Protein AF-A0AAP6DAX1-F1 (afdb_monomer_lite)

pLDDT: mean 90.29, std 10.76, range [47.38, 98.38]

Secondary structure (DSSP, 8-state):
-----EEE---B-TTSPBP-EEEEETTEEEEE--EEEPPTT--HHHH--

Structure (mmCIF, N/CA/C/O backbone):
data_AF-A0AAP6DAX1-F1
#
_entry.id   AF-A0AAP6DAX1-F1
#
loop_
_atom_site.group_PDB
_atom_site.id
_atom_site.type_symbol
_atom_site.label_atom_id
_atom_site.label_alt_id
_atom_site.label_comp_id
_atom_site.label_asym_id
_atom_site.label_entity_id
_atom_site.label_seq_id
_atom_site.pdbx_PDB_ins_code
_atom_site.Cartn_x
_atom_site.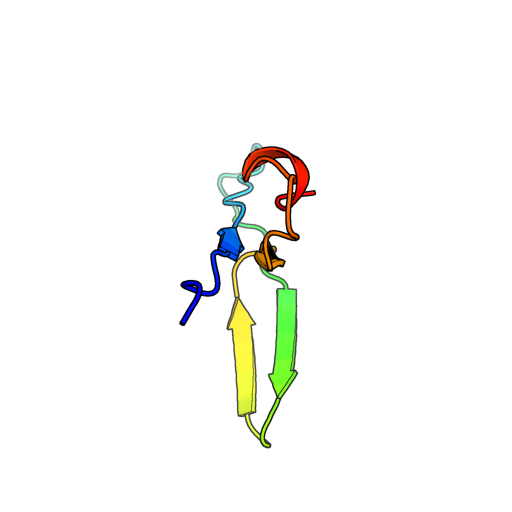Cartn_y
_atom_site.Cartn_z
_atom_site.occupancy
_atom_site.B_iso_or_equiv
_atom_site.auth_seq_id
_atom_site.auth_comp_id
_atom_site.auth_asym_id
_atom_site.auth_atom_id
_atom_site.pdbx_PDB_model_num
ATOM 1 N N . MET A 1 1 ? 17.445 -14.618 -5.156 1.00 47.38 1 MET A N 1
ATOM 2 C CA . MET A 1 1 ? 16.260 -13.785 -5.455 1.00 47.38 1 MET A CA 1
ATOM 3 C C . MET A 1 1 ? 15.814 -13.143 -4.155 1.00 47.38 1 MET A C 1
ATOM 5 O O . MET A 1 1 ? 15.432 -13.878 -3.256 1.00 47.38 1 MET A O 1
ATOM 9 N N . GLN A 1 2 ? 15.932 -11.822 -4.011 1.00 57.34 2 GLN A N 1
ATOM 10 C CA . GLN A 1 2 ? 15.277 -11.120 -2.902 1.00 57.34 2 GLN A CA 1
ATOM 11 C C . GLN A 1 2 ? 13.768 -11.100 -3.170 1.00 57.34 2 GLN A C 1
ATOM 13 O O . GLN A 1 2 ? 13.344 -10.840 -4.296 1.00 57.34 2 GLN A O 1
ATOM 18 N N . LEU A 1 3 ? 12.968 -11.435 -2.158 1.00 62.22 3 LEU A N 1
ATOM 19 C CA . LEU A 1 3 ? 11.518 -11.271 -2.209 1.00 62.22 3 LEU A CA 1
ATOM 20 C C . LEU A 1 3 ? 11.215 -9.773 -2.320 1.00 62.22 3 LEU A C 1
ATOM 22 O O . LEU A 1 3 ? 11.692 -8.993 -1.500 1.00 62.22 3 LEU A O 1
ATOM 26 N N . LEU A 1 4 ? 10.435 -9.373 -3.326 1.00 77.94 4 LEU A N 1
ATOM 27 C CA . LEU A 1 4 ? 9.918 -8.009 -3.420 1.00 77.94 4 LEU A CA 1
ATOM 28 C C . LEU A 1 4 ? 8.896 -7.813 -2.299 1.00 77.94 4 LEU A C 1
ATOM 30 O O . LEU A 1 4 ? 7.751 -8.255 -2.406 1.00 77.94 4 LEU A O 1
ATOM 34 N N . GLN A 1 5 ? 9.324 -7.190 -1.206 1.00 89.88 5 GLN A N 1
ATOM 35 C CA . GLN A 1 5 ? 8.440 -6.838 -0.108 1.00 89.88 5 GLN A CA 1
ATOM 36 C C . GLN A 1 5 ? 7.634 -5.588 -0.481 1.00 89.88 5 GLN A C 1
ATOM 38 O O . GLN A 1 5 ? 8.116 -4.691 -1.174 1.00 89.88 5 GLN A O 1
ATOM 43 N N . ARG A 1 6 ? 6.373 -5.544 -0.053 1.00 91.81 6 ARG A N 1
ATOM 44 C CA . ARG A 1 6 ? 5.481 -4.397 -0.236 1.00 91.81 6 ARG A CA 1
ATOM 45 C C . ARG A 1 6 ? 4.816 -4.056 1.083 1.00 91.81 6 ARG A C 1
ATOM 47 O O . ARG A 1 6 ? 4.593 -4.945 1.904 1.00 91.81 6 ARG A O 1
ATOM 54 N N . ALA A 1 7 ? 4.460 -2.792 1.239 1.00 92.75 7 ALA A N 1
ATOM 55 C CA . ALA A 1 7 ? 3.649 -2.320 2.345 1.00 92.75 7 ALA A CA 1
ATOM 56 C C . ALA A 1 7 ? 2.384 -1.644 1.806 1.00 92.75 7 ALA A C 1
ATOM 58 O O . ALA A 1 7 ? 2.420 -0.991 0.761 1.00 92.75 7 ALA A O 1
ATOM 59 N N . SER A 1 8 ? 1.265 -1.826 2.504 1.00 93.75 8 SER A N 1
ATOM 60 C CA . SER A 1 8 ? -0.026 -1.225 2.164 1.00 93.75 8 SER A CA 1
ATOM 61 C C . SER A 1 8 ? -0.684 -0.646 3.406 1.00 93.75 8 SER A C 1
ATOM 63 O O . SER A 1 8 ? -0.532 -1.183 4.50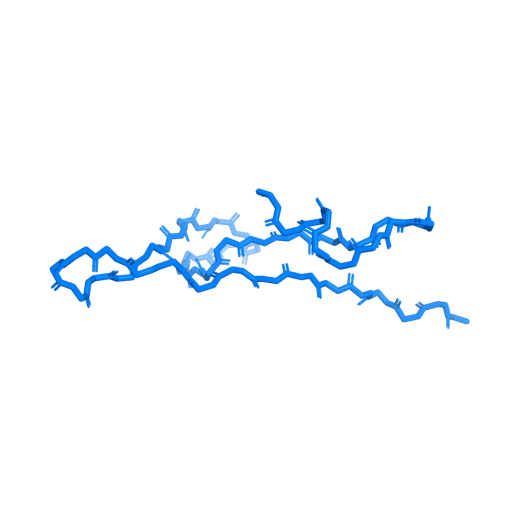3 1.00 93.75 8 SER A O 1
ATOM 65 N N . LEU A 1 9 ? -1.435 0.434 3.212 1.00 93.00 9 LEU A N 1
ATOM 66 C CA . LEU A 1 9 ? -2.146 1.153 4.259 1.00 93.00 9 LEU A CA 1
ATOM 67 C C . LEU A 1 9 ? -3.650 0.925 4.160 1.00 93.00 9 LEU A C 1
ATOM 69 O O . LEU A 1 9 ? -4.246 1.111 3.102 1.00 93.00 9 LEU A O 1
ATOM 73 N N . ILE A 1 10 ? -4.273 0.613 5.294 1.00 95.31 10 ILE A N 1
ATOM 74 C CA . ILE A 1 10 ? -5.724 0.696 5.453 1.00 95.31 10 ILE A CA 1
ATOM 75 C C . ILE A 1 10 ? -6.006 1.959 6.257 1.00 95.31 10 ILE A C 1
ATOM 77 O O . ILE A 1 10 ? -5.783 1.998 7.466 1.00 95.31 10 ILE A O 1
ATOM 81 N N . LEU A 1 11 ? -6.466 3.000 5.570 1.00 95.06 11 LEU A N 1
ATOM 82 C CA . LEU A 1 11 ? -6.864 4.256 6.195 1.00 95.06 11 LEU A CA 1
ATOM 83 C C . LEU A 1 11 ? -8.382 4.300 6.292 1.00 95.06 11 LEU A C 1
ATOM 85 O O . LEU A 1 11 ? -9.069 4.156 5.281 1.00 95.06 11 LEU A O 1
ATOM 89 N N . VAL A 1 12 ? -8.867 4.496 7.516 1.00 97.75 12 VAL A N 1
ATOM 90 C CA . VAL A 1 12 ? -10.288 4.600 7.844 1.00 97.75 12 VAL A CA 1
ATOM 91 C C . VAL A 1 12 ? -10.540 5.992 8.409 1.00 97.75 12 VAL A C 1
ATOM 93 O O . VAL A 1 12 ? -9.838 6.410 9.332 1.00 97.75 12 VAL A O 1
ATOM 96 N N . ASN A 1 13 ? -11.513 6.720 7.866 1.00 97.50 13 ASN A N 1
ATOM 97 C CA . ASN A 1 13 ? -11.915 8.011 8.429 1.00 97.50 13 ASN A CA 1
ATOM 98 C C . ASN A 1 13 ? -12.949 7.845 9.563 1.00 97.50 13 ASN A C 1
ATOM 100 O O . ASN A 1 13 ? -13.403 6.742 9.876 1.00 97.50 13 ASN A O 1
ATOM 104 N N . HIS A 1 14 ? -13.350 8.953 10.192 1.00 98.06 14 HIS A N 1
ATOM 105 C CA . HIS A 1 14 ? -14.339 8.936 11.279 1.00 98.06 14 HIS A CA 1
ATOM 106 C C . HIS A 1 14 ? -15.733 8.458 10.839 1.00 98.06 14 HIS A C 1
ATOM 108 O O . HIS A 1 14 ? -16.532 8.052 11.678 1.00 98.06 14 HIS A O 1
ATOM 114 N N . GLN A 1 15 ? -16.012 8.488 9.536 1.00 98.38 15 GLN A N 1
ATOM 115 C CA . GLN A 1 15 ? -17.249 8.028 8.913 1.00 98.38 15 GLN A CA 1
ATOM 116 C C . GLN A 1 15 ? -17.201 6.542 8.513 1.00 98.38 15 GLN A C 1
ATOM 118 O O . GLN A 1 15 ? -18.147 6.056 7.905 1.00 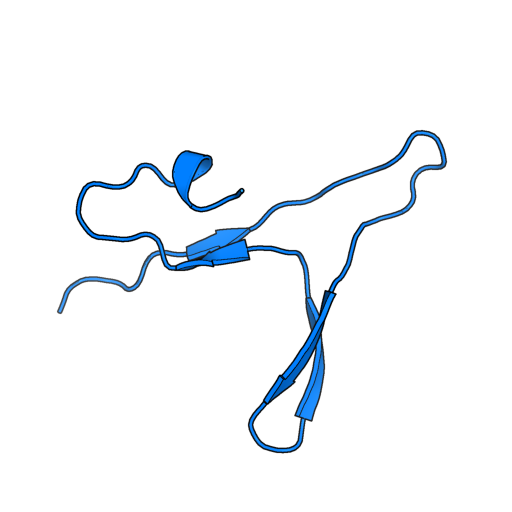98.38 15 GLN A O 1
ATOM 123 N N . GLN A 1 16 ? -16.144 5.807 8.887 1.00 97.44 16 GLN A N 1
ATOM 124 C CA . GLN A 1 16 ? -15.925 4.397 8.527 1.00 97.44 16 GLN A CA 1
ATOM 125 C C . GLN A 1 16 ? -15.720 4.152 7.022 1.00 97.44 16 GLN A C 1
ATOM 127 O O . GLN A 1 16 ? -15.966 3.056 6.521 1.00 97.44 16 GLN A O 1
ATOM 132 N N . GLU A 1 17 ? -15.229 5.152 6.296 1.00 98.25 17 GLU A N 1
ATOM 133 C CA . GLU A 1 17 ? -14.900 5.040 4.876 1.00 98.25 17 GLU A CA 1
ATOM 134 C C . GLU A 1 17 ? -13.418 4.694 4.691 1.00 98.25 17 GLU A C 1
ATOM 136 O O . GLU A 1 17 ? -12.570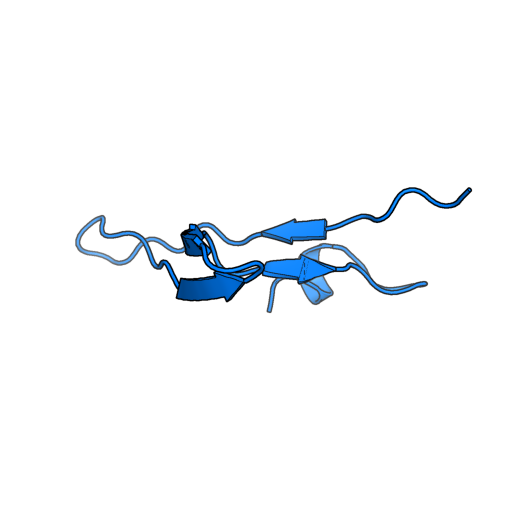 5.077 5.500 1.00 98.25 17 GLU A O 1
ATOM 141 N N . LEU A 1 18 ? -13.103 3.978 3.608 1.00 97.88 18 LEU A N 1
ATOM 142 C CA . LEU A 1 18 ? -11.750 3.527 3.274 1.00 97.88 18 LEU A CA 1
ATOM 143 C C . LEU A 1 18 ? -11.115 4.413 2.201 1.00 97.88 18 LEU A C 1
ATOM 145 O O . LEU A 1 18 ? -11.739 4.679 1.173 1.00 97.88 18 LEU A O 1
ATOM 149 N N . LEU A 1 19 ? -9.844 4.788 2.379 1.00 97.00 19 LEU A N 1
ATOM 150 C CA . LEU A 1 19 ? -9.074 5.401 1.294 1.00 97.00 19 LEU A CA 1
ATOM 151 C C . LEU A 1 19 ? -8.627 4.338 0.284 1.00 97.00 19 LEU A C 1
ATOM 153 O O . LEU A 1 19 ? -7.934 3.382 0.636 1.00 97.00 19 LEU A O 1
ATOM 157 N N . LEU A 1 20 ? -8.954 4.562 -0.988 1.00 97.31 20 LEU A N 1
ATOM 158 C CA . LEU A 1 20 ? -8.443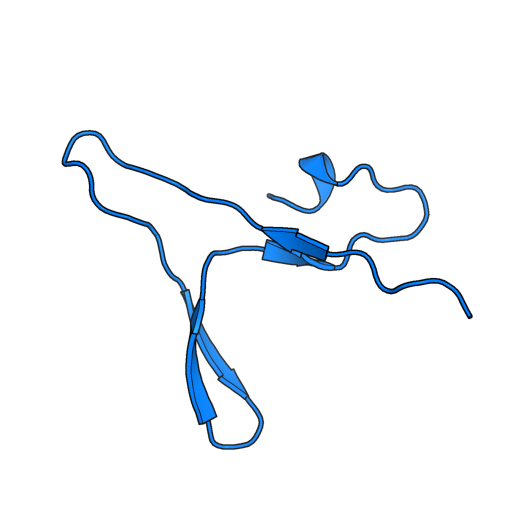 3.799 -2.122 1.00 97.31 20 LEU A CA 1
ATOM 159 C C . LEU A 1 20 ? -7.848 4.755 -3.157 1.00 97.31 20 LEU A C 1
ATOM 161 O O . LEU A 1 20 ? -8.321 5.878 -3.321 1.00 97.31 20 LEU A O 1
ATOM 165 N N . ILE A 1 21 ? -6.837 4.289 -3.885 1.00 95.62 21 ILE A N 1
ATOM 166 C CA . ILE A 1 21 ? -6.283 4.994 -5.043 1.00 95.62 21 ILE A CA 1
ATOM 167 C C . ILE A 1 21 ? -6.708 4.306 -6.333 1.00 95.62 21 ILE A C 1
ATOM 169 O O . ILE A 1 21 ? -6.773 3.076 -6.423 1.00 95.62 21 ILE A O 1
ATOM 173 N N . GLN A 1 22 ? -6.982 5.123 -7.341 1.00 96.56 22 GLN A N 1
ATOM 174 C CA . GLN A 1 22 ? -7.299 4.668 -8.683 1.00 96.56 22 GLN A CA 1
ATOM 175 C C . GLN A 1 22 ? -6.003 4.368 -9.429 1.00 96.56 22 GLN A C 1
ATOM 177 O O . GLN A 1 22 ? -5.108 5.213 -9.492 1.00 96.56 22 GLN A O 1
ATOM 182 N N . ARG A 1 23 ? -5.892 3.172 -10.009 1.00 94.25 23 ARG A N 1
ATOM 183 C CA . ARG A 1 23 ? -4.720 2.770 -10.785 1.00 94.25 23 ARG A CA 1
ATOM 184 C C . ARG A 1 23 ? -5.114 2.331 -12.185 1.00 94.25 23 ARG A C 1
ATOM 186 O O . ARG A 1 23 ? -6.076 1.587 -12.376 1.00 94.25 23 ARG A O 1
ATOM 193 N N . PHE A 1 24 ? -4.311 2.770 -13.148 1.00 95.62 24 PHE A N 1
ATOM 194 C CA . PHE A 1 24 ? -4.328 2.275 -14.515 1.00 95.62 24 PHE A CA 1
ATOM 195 C C . PHE A 1 24 ? -3.001 1.566 -14.804 1.00 95.62 24 PHE A C 1
ATOM 197 O O . PHE A 1 24 ? -1.937 2.179 -14.723 1.00 95.62 24 PHE A O 1
ATOM 204 N N . GLN A 1 25 ? -3.042 0.259 -15.068 1.00 93.31 25 GLN A N 1
ATOM 205 C CA . GLN A 1 25 ? -1.852 -0.536 -15.385 1.00 93.31 25 GLN A CA 1
ATOM 206 C C . GLN A 1 25 ? -2.223 -1.737 -16.257 1.00 93.31 25 GLN A C 1
ATOM 208 O O . GLN A 1 25 ? -3.181 -2.440 -15.946 1.00 93.31 25 GLN A O 1
ATOM 213 N N . ASN A 1 26 ? -1.431 -2.012 -17.301 1.00 93.69 26 ASN A N 1
ATOM 214 C CA . ASN A 1 26 ? -1.633 -3.139 -18.226 1.00 93.69 26 ASN A CA 1
ATOM 215 C C . ASN A 1 26 ? -3.066 -3.184 -18.789 1.00 93.69 26 ASN A C 1
ATOM 217 O O . ASN A 1 26 ? -3.718 -4.227 -18.732 1.00 93.69 26 ASN A O 1
ATOM 221 N N . ASP A 1 27 ? -3.573 -2.026 -19.224 1.00 96.38 27 ASP A N 1
ATOM 222 C CA . ASP A 1 27 ? -4.945 -1.823 -19.716 1.00 96.38 27 ASP A CA 1
ATOM 223 C C . ASP A 1 27 ? -6.055 -2.196 -18.721 1.00 96.38 27 ASP A C 1
ATOM 225 O O . ASP A 1 27 ? -7.218 -2.368 -19.086 1.00 96.38 27 ASP A O 1
ATOM 229 N N . ARG A 1 28 ? -5.717 -2.303 -17.432 1.00 96.12 28 ARG A N 1
ATOM 230 C CA . ARG A 1 28 ? -6.674 -2.538 -16.353 1.00 96.12 28 ARG A CA 1
ATOM 231 C C . ARG A 1 28 ? -6.855 -1.288 -15.527 1.00 96.12 28 ARG A C 1
ATOM 233 O O . ARG A 1 28 ? -5.893 -0.613 -15.165 1.00 96.12 28 ARG A O 1
ATOM 240 N N . HIS A 1 29 ? -8.107 -1.062 -15.165 1.00 97.25 29 HIS A N 1
ATOM 241 C CA . HIS A 1 29 ? -8.532 0.029 -14.317 1.00 97.25 29 HIS A CA 1
ATOM 242 C C . HIS A 1 29 ? -9.115 -0.535 -13.024 1.00 97.25 29 HIS A C 1
ATOM 244 O O . HIS A 1 29 ? -10.091 -1.284 -13.059 1.00 97.25 29 HIS A O 1
ATOM 250 N N . TYR A 1 30 ? -8.474 -0.251 -11.894 1.00 96.25 30 TYR A N 1
ATOM 251 C CA . TYR A 1 30 ? -8.825 -0.867 -10.619 1.00 96.25 30 TYR A CA 1
ATOM 252 C C . TYR A 1 30 ? -8.467 0.036 -9.440 1.00 96.25 30 TYR A C 1
ATOM 254 O O . TYR A 1 30 ? -7.635 0.938 -9.547 1.00 96.25 30 TYR A O 1
ATOM 262 N N . TRP A 1 31 ? -9.117 -0.224 -8.311 1.00 96.69 31 TRP A N 1
ATOM 263 C CA . TRP A 1 31 ? -8.880 0.462 -7.047 1.00 96.69 31 TRP A CA 1
ATOM 264 C C . TRP A 1 31 ? -8.029 -0.415 -6.137 1.00 96.69 31 TRP A C 1
ATOM 266 O O . TRP A 1 31 ? -8.239 -1.626 -6.066 1.00 96.69 31 TRP A O 1
ATOM 276 N N . VAL A 1 32 ? -7.069 0.190 -5.443 1.00 94.88 32 VAL A N 1
ATOM 277 C CA . VAL A 1 32 ? -6.218 -0.498 -4.464 1.00 94.88 32 VAL A CA 1
ATOM 278 C C . VAL A 1 32 ? -6.064 0.332 -3.204 1.00 94.88 32 VAL A C 1
ATOM 280 O O . VAL A 1 32 ? -6.187 1.557 -3.238 1.00 94.88 32 VAL A O 1
ATOM 283 N N . PHE A 1 33 ? -5.731 -0.335 -2.102 1.00 95.50 33 PHE A N 1
ATOM 284 C CA . PHE A 1 33 ? -5.189 0.354 -0.940 1.00 95.50 33 PHE A CA 1
ATOM 285 C C . PHE A 1 33 ? -3.871 1.055 -1.309 1.00 95.50 33 PHE A C 1
ATOM 287 O O . PHE A 1 33 ? -3.072 0.480 -2.061 1.00 95.50 33 PHE A O 1
ATOM 294 N N . PRO A 1 34 ? -3.626 2.274 -0.797 1.00 93.81 34 PRO A N 1
ATOM 295 C CA . PRO A 1 34 ? -2.340 2.944 -0.946 1.00 93.81 34 PRO A CA 1
ATOM 296 C C . PRO A 1 34 ? -1.188 2.056 -0.463 1.00 93.81 34 PRO A C 1
ATOM 298 O O . PRO A 1 34 ? -1.349 1.262 0.468 1.00 93.81 34 PRO A O 1
ATOM 301 N N . GLY A 1 35 ? -0.021 2.177 -1.092 1.00 91.38 35 GLY A N 1
ATOM 302 C CA . GLY A 1 35 ? 1.150 1.407 -0.689 1.00 91.38 35 GLY A CA 1
ATOM 303 C C . GLY A 1 35 ? 2.270 1.356 -1.721 1.00 91.38 35 GLY A C 1
ATOM 304 O O . GLY A 1 35 ? 2.073 1.628 -2.908 1.00 91.38 35 GLY A O 1
ATOM 305 N N . GLY A 1 36 ? 3.444 0.934 -1.260 1.00 89.62 36 GLY A N 1
ATOM 306 C CA . GLY A 1 36 ? 4.699 0.961 -2.002 1.00 89.62 36 GLY A CA 1
ATOM 307 C C . GLY A 1 36 ? 5.437 -0.375 -2.011 1.00 89.62 36 GLY A C 1
ATOM 308 O O . GLY A 1 36 ? 5.061 -1.339 -1.339 1.00 89.62 36 GLY A O 1
ATOM 309 N N . SER A 1 37 ? 6.480 -0.441 -2.835 1.00 92.25 37 SER A N 1
ATOM 310 C CA . SER A 1 37 ? 7.547 -1.430 -2.650 1.00 92.25 37 SER A CA 1
ATOM 311 C C . SER A 1 37 ? 8.384 -1.011 -1.440 1.00 92.25 37 SER A C 1
ATOM 313 O O . SER A 1 37 ? 8.505 0.182 -1.197 1.00 92.25 37 SER A O 1
ATOM 315 N N . VAL A 1 38 ? 8.931 -1.972 -0.697 1.00 92.25 38 VAL A N 1
ATOM 316 C CA . VAL A 1 38 ? 9.903 -1.691 0.368 1.00 92.25 38 VAL A CA 1
ATOM 317 C C . VAL A 1 38 ? 11.296 -1.713 -0.248 1.00 92.25 38 VAL A C 1
ATOM 319 O O . VAL A 1 38 ? 11.684 -2.718 -0.853 1.00 92.25 38 VAL A O 1
ATOM 322 N N . GLU A 1 39 ? 12.031 -0.616 -0.111 1.00 91.00 39 GLU A N 1
ATOM 323 C CA . GLU A 1 39 ? 13.395 -0.496 -0.621 1.00 91.00 39 GLU A CA 1
ATOM 324 C C . GLU A 1 39 ? 14.419 -1.190 0.296 1.00 91.00 39 GLU A C 1
ATOM 326 O O . GLU A 1 39 ? 14.160 -1.513 1.458 1.00 91.00 39 GLU A O 1
ATOM 331 N N . VAL A 1 40 ? 15.622 -1.460 -0.221 1.00 90.19 40 VAL A N 1
ATOM 332 C CA . VAL A 1 40 ? 16.668 -2.136 0.566 1.00 90.19 40 VAL A CA 1
ATOM 333 C C . VAL A 1 40 ? 17.080 -1.267 1.756 1.00 90.19 40 VAL A C 1
ATOM 335 O O . VAL A 1 40 ? 17.601 -0.170 1.585 1.00 90.19 40 VAL A O 1
ATOM 338 N N . GLY A 1 41 ? 16.897 -1.802 2.964 1.00 90.62 41 GLY A N 1
ATOM 339 C CA . GLY A 1 41 ? 17.199 -1.105 4.217 1.00 90.62 41 GLY A CA 1
ATOM 340 C C . GLY A 1 41 ? 16.034 -0.288 4.779 1.00 90.62 41 GLY A C 1
ATOM 341 O O . GLY A 1 41 ? 16.147 0.203 5.899 1.00 90.62 41 GLY A O 1
ATOM 342 N N . GLU A 1 42 ? 14.921 -0.189 4.051 1.00 90.25 42 GLU A N 1
ATOM 343 C CA . GLU A 1 42 ? 13.699 0.469 4.506 1.00 90.25 42 GLU A CA 1
ATOM 344 C C . GLU A 1 42 ? 12.876 -0.464 5.407 1.00 90.25 42 GLU A C 1
ATOM 346 O O . GLU A 1 42 ? 12.730 -1.662 5.144 1.00 90.25 42 GLU A O 1
ATOM 351 N N . GLN A 1 43 ? 12.314 0.076 6.488 1.00 90.56 43 GLN A N 1
ATOM 352 C CA . GLN A 1 43 ? 11.321 -0.638 7.282 1.00 90.56 43 GLN A CA 1
ATOM 353 C C . GLN A 1 43 ? 9.955 -0.587 6.585 1.00 90.56 43 GLN A C 1
ATOM 355 O O . GLN A 1 43 ? 9.574 0.451 6.050 1.00 90.56 43 GLN A O 1
ATOM 360 N N . PRO A 1 44 ? 9.122 -1.638 6.663 1.00 87.50 44 PRO A N 1
ATOM 361 C CA . PRO A 1 44 ? 7.816 -1.645 5.996 1.00 87.50 44 PRO A CA 1
ATOM 362 C C . PRO A 1 44 ? 6.902 -0.464 6.354 1.00 87.50 44 PRO A C 1
ATOM 364 O O . PRO A 1 44 ? 6.119 -0.020 5.522 1.00 87.50 44 PRO A O 1
ATOM 367 N N . VAL A 1 45 ? 7.008 0.062 7.578 1.00 87.62 45 VAL A N 1
ATOM 368 C CA . VAL A 1 45 ? 6.257 1.251 8.017 1.00 87.62 45 VAL A CA 1
ATOM 369 C C . VAL A 1 45 ? 6.708 2.531 7.308 1.00 87.62 45 VAL A C 1
ATOM 371 O O . VAL A 1 45 ? 5.909 3.437 7.107 1.00 87.62 45 VAL A O 1
ATOM 374 N N . GLU A 1 46 ? 7.974 2.612 6.902 1.00 87.44 46 GLU A N 1
ATOM 375 C CA . GLU A 1 46 ? 8.522 3.761 6.181 1.00 87.44 46 GLU A CA 1
ATOM 376 C C . GLU A 1 46 ? 8.076 3.767 4.717 1.00 87.44 46 GLU A C 1
ATOM 378 O O . GLU A 1 46 ? 7.809 4.844 4.185 1.00 87.44 46 GLU A O 1
ATOM 383 N N . ALA A 1 47 ? 7.907 2.575 4.135 1.00 86.88 47 ALA A N 1
ATOM 384 C CA . ALA A 1 47 ? 7.407 2.362 2.776 1.00 86.88 47 ALA A CA 1
ATOM 385 C C . ALA A 1 47 ? 5.892 2.602 2.639 1.00 86.88 47 ALA A C 1
ATOM 387 O O . ALA A 1 47 ? 5.363 2.771 1.539 1.00 86.88 47 ALA A O 1
ATOM 388 N N . ALA A 1 48 ? 5.171 2.568 3.759 1.00 80.75 48 ALA A N 1
ATOM 389 C CA . ALA A 1 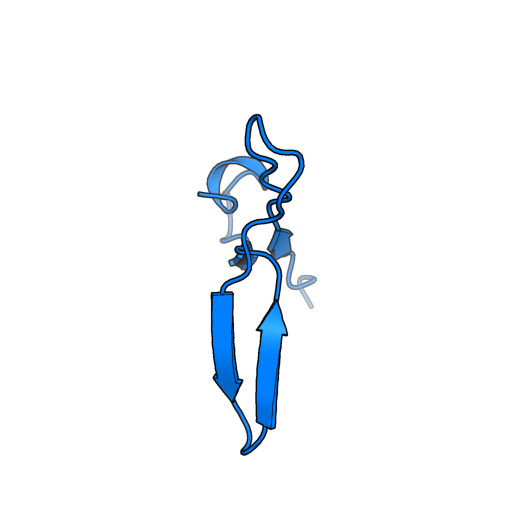48 ? 3.729 2.757 3.844 1.00 80.75 48 ALA A CA 1
ATOM 390 C C . ALA A 1 48 ? 3.366 4.229 4.126 1.00 80.75 48 ALA A C 1
ATOM 392 O O . ALA A 1 48 ? 2.548 4.491 5.001 1.00 80.75 48 ALA A O 1
ATOM 393 N N . LYS A 1 49 ? 4.006 5.187 3.447 1.00 63.81 49 LYS A N 1
ATOM 394 C CA . LYS A 1 49 ? 3.713 6.629 3.568 1.00 63.81 49 LYS A CA 1
ATOM 395 C C . LYS A 1 49 ? 2.732 7.117 2.507 1.00 63.81 49 LYS A C 1
ATOM 397 O O . LYS A 1 49 ? 2.713 6.534 1.399 1.00 63.81 49 LYS A O 1
#

Radius of gyration: 13.12 Å; chains: 1; bounding box: 34×23×31 Å

Sequence (49 aa):
MQLLQRASLILVNHQQELLLIQRFQNDRHYWVFPGGSVEVGEQPVEAAK

Foldseek 3Di:
DDPFDKAFDFDADPVRDTDWDWDDDPNDTDIDTDIATADVPRDSVRRHD